Protein AF-A0A7Z2K5A2-F1 (afdb_monomer_lite)

Structure (mmCIF, N/CA/C/O backbone):
data_AF-A0A7Z2K5A2-F1
#
_entry.id   AF-A0A7Z2K5A2-F1
#
loop_
_atom_site.group_PDB
_atom_site.id
_atom_site.type_symbol
_atom_site.label_atom_id
_atom_site.label_alt_id
_atom_site.label_comp_id
_atom_site.label_asym_id
_atom_site.label_entity_id
_atom_site.label_seq_id
_atom_site.pdbx_PDB_ins_code
_atom_site.Cartn_x
_atom_site.Cartn_y
_atom_site.Cartn_z
_atom_site.occupancy
_atom_site.B_iso_or_equiv
_atom_site.auth_seq_id
_atom_site.auth_comp_id
_atom_site.auth_asym_id
_atom_site.auth_atom_id
_atom_site.pdbx_PDB_model_num
ATOM 1 N N . MET A 1 1 ? -1.999 23.919 -67.749 1.00 54.38 1 MET A N 1
ATOM 2 C CA . MET A 1 1 ? -3.077 23.079 -67.173 1.00 54.38 1 MET A CA 1
ATOM 3 C C . MET A 1 1 ? -2.791 21.622 -67.510 1.00 54.38 1 MET A C 1
ATOM 5 O O . MET A 1 1 ? -2.431 21.376 -68.649 1.00 54.38 1 MET A O 1
ATOM 9 N N . LYS A 1 2 ? -2.958 20.701 -66.543 1.00 50.44 2 LYS A N 1
ATOM 10 C CA . LYS A 1 2 ? -2.636 19.252 -66.595 1.00 50.44 2 LYS A CA 1
ATOM 11 C C . LYS A 1 2 ? -1.136 18.917 -66.537 1.00 50.44 2 LYS A C 1
ATOM 13 O O . LYS A 1 2 ? -0.544 18.555 -67.540 1.00 50.44 2 LYS A O 1
ATOM 18 N N . GLY A 1 3 ? -0.505 19.035 -65.368 1.00 51.62 3 GLY A N 1
ATOM 19 C CA . GLY A 1 3 ? 0.883 18.558 -65.234 1.00 51.62 3 GLY A CA 1
ATOM 20 C C . GLY A 1 3 ? 1.588 18.807 -63.906 1.00 51.62 3 GLY A C 1
ATOM 21 O O . GLY A 1 3 ? 2.650 18.246 -63.689 1.00 51.62 3 GLY A O 1
ATOM 22 N N . LEU A 1 4 ? 1.012 19.598 -62.998 1.00 45.50 4 LEU A N 1
ATOM 23 C CA . LEU A 1 4 ? 1.615 19.848 -61.681 1.00 45.50 4 LEU A CA 1
ATOM 24 C C . LEU A 1 4 ? 0.669 19.528 -60.514 1.00 45.50 4 LEU A C 1
ATOM 26 O O . LEU A 1 4 ? 0.822 20.048 -59.419 1.00 45.50 4 LEU A O 1
ATOM 30 N N . MET A 1 5 ? -0.319 18.657 -60.741 1.00 49.47 5 MET A N 1
ATOM 31 C CA . MET A 1 5 ? -1.212 18.155 -59.683 1.00 49.47 5 MET A CA 1
ATOM 32 C C . MET A 1 5 ? -0.649 16.931 -58.942 1.00 49.47 5 MET A C 1
ATOM 34 O O . MET A 1 5 ? -1.279 16.454 -58.010 1.00 49.47 5 MET A O 1
ATOM 38 N N . ILE A 1 6 ? 0.530 16.428 -59.330 1.00 52.56 6 ILE A N 1
ATOM 39 C CA . ILE A 1 6 ? 1.127 15.203 -58.758 1.00 52.56 6 ILE A CA 1
ATOM 40 C C . ILE A 1 6 ? 2.152 15.518 -57.651 1.00 52.56 6 ILE A C 1
ATOM 42 O O . ILE A 1 6 ? 2.510 14.648 -56.862 1.00 52.56 6 ILE A O 1
ATOM 46 N N . VAL A 1 7 ? 2.587 16.776 -57.519 1.00 50.84 7 VAL A N 1
ATOM 47 C CA . VAL A 1 7 ? 3.571 17.161 -56.488 1.00 50.84 7 VAL A CA 1
ATOM 48 C C . VAL A 1 7 ? 2.920 17.308 -55.105 1.00 50.84 7 VAL A C 1
ATOM 50 O O . VAL A 1 7 ? 3.559 17.040 -54.092 1.00 50.84 7 VAL A O 1
ATOM 53 N N . PHE A 1 8 ? 1.626 17.638 -55.039 1.00 48.47 8 PHE A N 1
ATOM 54 C CA . PHE A 1 8 ? 0.914 17.765 -53.761 1.00 48.47 8 PHE A CA 1
ATOM 55 C C . PHE A 1 8 ? 0.565 16.418 -53.111 1.00 48.47 8 PHE A C 1
ATOM 57 O O . PHE A 1 8 ? 0.508 16.332 -51.890 1.00 48.47 8 PHE A O 1
ATOM 64 N N . SER A 1 9 ? 0.395 15.348 -53.893 1.00 51.56 9 SER A N 1
ATOM 65 C CA . SER A 1 9 ? 0.058 14.014 -53.369 1.00 51.56 9 SER A CA 1
ATOM 66 C C . SER A 1 9 ? 1.237 13.271 -52.725 1.00 51.56 9 SER A C 1
ATOM 68 O O . SER A 1 9 ? 1.013 12.327 -51.975 1.00 51.56 9 SER A O 1
ATOM 70 N N . LEU A 1 10 ? 2.482 13.693 -52.976 1.00 50.09 10 LEU A N 1
ATOM 71 C CA . LEU A 1 10 ? 3.683 13.108 -52.356 1.00 50.09 10 LEU A CA 1
ATOM 72 C C . LEU A 1 10 ? 4.117 13.826 -51.068 1.00 50.09 10 LEU A C 1
ATOM 74 O O . LEU A 1 10 ? 4.799 13.227 -50.242 1.00 50.09 10 LEU A O 1
ATOM 78 N N . LEU A 1 11 ? 3.668 15.065 -50.841 1.00 48.59 11 LEU A N 1
ATOM 79 C CA . LEU A 1 11 ? 3.948 15.809 -49.604 1.00 48.59 11 LEU A CA 1
ATOM 80 C C . LEU A 1 11 ? 3.109 15.334 -48.405 1.00 48.59 11 LEU A C 1
ATOM 82 O O . LEU A 1 11 ? 3.509 15.536 -47.263 1.00 48.59 11 LEU A O 1
ATOM 86 N N . CYS A 1 12 ? 1.992 14.637 -48.637 1.00 50.09 12 CYS A N 1
ATOM 87 C CA . CYS A 1 12 ? 1.147 14.101 -47.563 1.00 50.09 12 CYS A CA 1
ATOM 88 C C . CYS A 1 12 ? 1.633 12.760 -46.984 1.00 50.09 12 CYS A C 1
ATOM 90 O O . CYS A 1 12 ? 1.123 12.331 -45.952 1.00 50.09 12 CYS A O 1
ATOM 92 N N . ILE A 1 13 ? 2.622 12.098 -47.598 1.00 50.84 13 ILE A N 1
ATOM 93 C CA . ILE A 1 13 ? 3.204 10.856 -47.051 1.00 50.84 13 ILE A CA 1
ATOM 94 C C . ILE A 1 13 ? 4.216 11.170 -45.930 1.00 50.84 13 ILE A C 1
ATOM 96 O O . ILE A 1 13 ? 4.477 10.332 -45.071 1.00 50.84 13 ILE A O 1
ATOM 100 N N . TRP A 1 14 ? 4.679 12.421 -45.826 1.00 45.84 14 TRP A N 1
ATOM 101 C CA . TRP A 1 14 ? 5.492 12.903 -44.702 1.00 45.84 14 TRP A CA 1
ATOM 102 C C . TRP A 1 14 ? 4.650 13.342 -43.488 1.00 45.84 14 TRP A C 1
ATOM 104 O O . TRP A 1 14 ? 5.051 14.201 -42.713 1.00 45.84 14 TRP A O 1
ATOM 114 N N . ILE A 1 15 ? 3.450 12.780 -43.328 1.00 49.78 15 ILE A N 1
ATOM 115 C CA . ILE A 1 15 ? 2.606 12.956 -42.132 1.00 49.78 15 ILE A CA 1
ATOM 116 C C . ILE A 1 15 ? 2.529 11.636 -41.328 1.00 49.78 15 ILE A C 1
ATOM 118 O O . ILE A 1 15 ? 2.019 11.608 -40.214 1.00 49.78 15 ILE A O 1
ATOM 122 N N . GLY A 1 16 ? 3.086 10.526 -41.835 1.00 46.41 16 GLY A N 1
ATOM 123 C CA . GLY A 1 16 ? 2.841 9.187 -41.281 1.00 46.41 16 GLY A CA 1
ATOM 124 C C . GLY A 1 16 ? 3.898 8.577 -40.349 1.00 46.41 16 GLY A C 1
ATOM 125 O O . GLY A 1 16 ? 3.674 7.472 -39.864 1.00 46.41 16 GLY A O 1
ATOM 126 N N . SER A 1 17 ? 5.060 9.198 -40.107 1.00 49.12 17 SER A N 1
ATOM 127 C CA . SER A 1 17 ? 6.161 8.507 -39.389 1.00 49.12 17 SER A CA 1
ATOM 128 C C . SER A 1 17 ? 6.994 9.385 -38.451 1.00 49.12 17 SER A C 1
ATOM 130 O O . SER A 1 17 ? 8.187 9.158 -38.294 1.00 49.12 17 SER A O 1
ATOM 132 N N . GLY A 1 18 ? 6.377 10.376 -37.806 1.00 44.28 18 GLY A N 1
ATOM 133 C CA . GLY A 1 18 ? 7.074 11.237 -36.838 1.00 44.28 18 GLY A CA 1
ATOM 134 C C . GLY A 1 18 ? 6.310 11.540 -35.552 1.00 44.28 18 GLY A C 1
ATOM 135 O O . GLY A 1 18 ? 6.760 12.367 -34.773 1.00 44.28 18 GLY A O 1
ATOM 136 N N . LEU A 1 19 ? 5.165 10.895 -35.323 1.00 43.16 19 LEU A N 1
ATOM 137 C CA . LEU A 1 19 ? 4.380 11.012 -34.089 1.00 43.16 19 LEU A CA 1
ATOM 138 C C . LEU A 1 19 ? 4.436 9.700 -33.298 1.00 43.16 19 LEU A C 1
ATOM 140 O O . LEU A 1 19 ? 3.437 9.199 -32.802 1.00 43.16 19 LEU A O 1
ATOM 144 N N . TYR A 1 20 ? 5.641 9.149 -33.154 1.00 43.75 20 TYR A N 1
ATOM 145 C CA . TYR A 1 20 ? 5.994 8.555 -31.871 1.00 43.75 20 TYR A CA 1
ATOM 146 C C . TYR A 1 20 ? 6.467 9.723 -31.007 1.00 43.75 20 TYR A C 1
ATOM 148 O O . TYR A 1 20 ? 7.659 9.952 -30.827 1.00 43.75 20 TYR A O 1
ATOM 156 N N . THR A 1 21 ? 5.514 10.531 -30.533 1.00 40.81 21 THR A N 1
ATOM 157 C CA . THR A 1 21 ? 5.733 11.260 -29.290 1.00 40.81 21 THR A CA 1
ATOM 158 C C . THR A 1 21 ? 5.903 10.176 -28.249 1.00 40.81 21 THR A C 1
ATOM 160 O O . THR A 1 21 ? 4.938 9.595 -27.752 1.00 40.81 21 THR A O 1
ATOM 163 N N . ASP A 1 22 ? 7.165 9.836 -28.029 1.00 42.16 22 ASP A N 1
ATOM 164 C CA . ASP A 1 22 ? 7.620 9.138 -26.857 1.00 42.16 22 ASP A CA 1
ATOM 165 C C . ASP A 1 22 ? 7.064 9.927 -25.671 1.00 42.16 22 ASP A C 1
ATOM 167 O O . ASP A 1 22 ? 7.562 10.985 -25.296 1.00 42.16 22 ASP A O 1
ATOM 171 N N . TYR A 1 23 ? 5.950 9.451 -25.121 1.00 39.44 23 TYR A N 1
ATOM 172 C CA . TYR A 1 23 ? 5.480 9.855 -23.808 1.00 39.44 23 TYR A CA 1
ATOM 173 C C . TYR A 1 23 ? 6.408 9.241 -22.741 1.00 39.44 23 TYR A C 1
ATOM 175 O O . TYR A 1 23 ? 5.950 8.833 -21.676 1.00 39.44 23 TYR A O 1
ATOM 183 N N . GLN A 1 24 ? 7.729 9.271 -22.943 1.00 45.78 24 GLN A N 1
ATOM 184 C CA . GLN A 1 24 ? 8.629 9.688 -21.883 1.00 45.78 24 GLN A CA 1
ATOM 185 C C . GLN A 1 24 ? 8.228 11.114 -21.510 1.00 45.78 24 GLN A C 1
ATOM 187 O O . GLN A 1 24 ? 8.822 12.110 -21.908 1.00 45.78 24 GLN A O 1
ATOM 192 N N . ARG A 1 25 ? 7.153 11.206 -20.716 1.00 44.97 25 ARG A N 1
ATOM 193 C CA . ARG A 1 25 ? 7.017 12.276 -19.744 1.00 44.97 25 ARG A CA 1
ATOM 194 C C . ARG A 1 25 ? 8.349 12.289 -19.015 1.00 44.97 25 ARG A C 1
ATOM 196 O O . ARG A 1 25 ? 8.574 11.433 -18.161 1.00 44.97 25 ARG A O 1
ATOM 203 N N . GLU A 1 26 ? 9.209 13.234 -19.379 1.00 40.59 26 GLU A N 1
ATOM 204 C CA . GLU A 1 26 ? 10.193 13.783 -18.470 1.00 40.59 26 GLU A CA 1
ATOM 205 C C . GLU A 1 26 ? 9.408 14.072 -17.194 1.00 40.59 26 GLU A C 1
ATOM 207 O O . GLU A 1 26 ? 8.598 15.001 -17.112 1.00 40.59 26 GLU A O 1
ATOM 212 N N . SER A 1 27 ? 9.516 13.161 -16.229 1.00 46.31 27 SER A N 1
ATOM 213 C CA . SER A 1 27 ? 9.121 13.450 -14.870 1.00 46.31 27 SER A CA 1
ATOM 214 C C . SER A 1 27 ? 9.888 14.711 -14.530 1.00 46.31 27 SER A C 1
ATOM 216 O O . SER A 1 27 ? 11.120 14.698 -14.599 1.00 46.31 27 SER A O 1
ATOM 218 N N . LEU A 1 28 ? 9.161 15.793 -14.238 1.00 39.50 28 LEU A N 1
ATOM 219 C CA . LEU A 1 28 ? 9.754 17.013 -13.706 1.00 39.50 28 LEU A CA 1
ATOM 220 C C . LEU A 1 28 ? 10.792 16.597 -12.650 1.00 39.50 28 LEU A C 1
ATOM 222 O O . LEU A 1 28 ? 10.533 15.628 -11.921 1.00 39.50 28 LEU A O 1
ATOM 226 N N . PRO A 1 29 ? 11.953 17.269 -12.566 1.00 38.94 29 PRO A N 1
ATOM 227 C CA . PRO A 1 29 ? 12.900 17.038 -11.490 1.00 38.94 29 PRO A CA 1
ATOM 228 C C . PRO A 1 29 ? 12.254 17.604 -10.223 1.00 38.94 29 PRO A C 1
ATOM 230 O O . PRO A 1 29 ? 12.553 18.710 -9.789 1.00 38.94 29 PRO A O 1
ATOM 233 N N . PHE A 1 30 ? 11.246 16.903 -9.712 1.00 38.00 30 PHE A N 1
ATOM 234 C CA . PHE A 1 30 ? 10.506 17.301 -8.540 1.00 38.00 30 PHE A CA 1
ATOM 235 C C . PHE A 1 30 ? 11.473 17.197 -7.377 1.00 38.00 30 PHE A C 1
ATOM 237 O O . PHE A 1 30 ? 12.005 16.125 -7.082 1.00 38.00 30 PHE A O 1
ATOM 244 N N . GLU A 1 31 ? 11.726 18.355 -6.782 1.00 35.66 31 GLU A N 1
ATOM 245 C CA . GLU A 1 31 ? 12.426 18.516 -5.526 1.00 35.66 31 GLU A CA 1
ATOM 246 C C . GLU A 1 31 ? 11.990 17.435 -4.533 1.00 35.66 31 GLU A C 1
ATOM 248 O O . GLU A 1 31 ? 10.809 17.277 -4.218 1.00 35.66 31 GLU A O 1
ATOM 253 N N . LEU A 1 32 ? 12.987 16.694 -4.051 1.00 44.75 32 LEU A N 1
ATOM 254 C CA . LEU A 1 32 ? 12.907 15.810 -2.897 1.00 44.75 32 LEU A CA 1
ATOM 255 C C . LEU A 1 32 ? 12.490 16.628 -1.669 1.00 44.75 32 LEU A C 1
ATOM 257 O O . LEU A 1 32 ? 13.330 17.185 -0.967 1.00 44.75 32 LEU A O 1
ATOM 261 N N . MET A 1 33 ? 11.190 16.701 -1.410 1.00 39.75 33 MET A N 1
ATOM 262 C CA . MET A 1 33 ? 10.622 17.246 -0.177 1.00 39.75 33 MET A CA 1
ATOM 263 C C . MET A 1 33 ? 9.632 16.225 0.390 1.00 39.75 33 MET A C 1
ATOM 265 O O . MET A 1 33 ? 8.422 16.416 0.394 1.0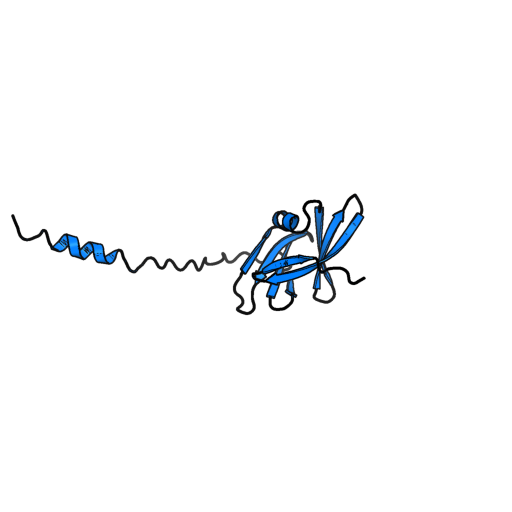0 39.75 33 MET A O 1
ATOM 269 N N . GLY A 1 34 ? 10.164 15.087 0.827 1.00 44.97 34 GLY A N 1
ATOM 270 C CA . GLY A 1 34 ? 9.425 14.035 1.517 1.00 44.97 34 GLY A CA 1
ATOM 271 C C . GLY A 1 34 ? 10.347 12.851 1.775 1.00 44.97 34 GLY A C 1
ATOM 272 O O . GLY A 1 34 ? 11.198 12.543 0.946 1.00 44.97 34 GLY A O 1
ATOM 273 N N . GLU A 1 35 ? 10.247 12.209 2.938 1.00 52.84 35 GLU A N 1
ATOM 274 C CA . GLU A 1 35 ? 10.970 10.959 3.202 1.00 52.84 35 GLU A CA 1
ATOM 275 C C . GLU A 1 35 ? 10.490 9.865 2.232 1.00 52.84 35 GLU A C 1
ATOM 277 O O . GLU A 1 35 ? 9.533 9.141 2.519 1.00 52.84 35 GLU A O 1
ATOM 282 N N . ASP A 1 36 ? 11.163 9.733 1.089 1.00 64.38 36 ASP A N 1
ATOM 283 C CA . ASP A 1 36 ? 10.908 8.683 0.108 1.00 64.38 36 ASP A CA 1
ATOM 284 C C . ASP A 1 36 ? 11.400 7.344 0.661 1.00 64.38 36 ASP A C 1
ATOM 286 O O . ASP A 1 36 ? 12.576 6.986 0.583 1.00 64.38 36 ASP A O 1
ATOM 290 N N . THR A 1 37 ? 10.486 6.583 1.263 1.00 73.25 37 THR A N 1
ATOM 291 C CA . THR A 1 37 ? 10.776 5.203 1.665 1.00 73.25 37 THR A CA 1
ATOM 292 C C . THR A 1 37 ? 10.318 4.263 0.559 1.00 73.25 37 THR A C 1
ATOM 294 O O . THR A 1 37 ? 9.129 4.233 0.235 1.00 73.25 37 THR A O 1
ATOM 297 N N . SER A 1 38 ? 11.225 3.453 0.010 1.00 78.12 38 SER A N 1
ATOM 298 C CA . SER A 1 38 ? 10.861 2.342 -0.870 1.00 78.12 38 SER A CA 1
ATOM 299 C C . SER A 1 38 ? 10.790 1.031 -0.087 1.00 78.12 38 SER A C 1
ATOM 301 O O . SER A 1 38 ? 11.604 0.762 0.799 1.00 78.12 38 SER A O 1
ATOM 303 N N . ILE A 1 39 ? 9.787 0.208 -0.387 1.00 82.62 39 ILE A N 1
ATOM 304 C CA . ILE A 1 39 ? 9.663 -1.134 0.180 1.00 82.62 39 ILE A CA 1
ATOM 305 C C . ILE A 1 39 ? 9.362 -2.164 -0.899 1.00 82.62 39 ILE A C 1
ATOM 307 O O . ILE A 1 39 ? 8.644 -1.894 -1.859 1.00 82.62 39 ILE A O 1
ATOM 311 N N . LYS A 1 40 ? 9.842 -3.387 -0.692 1.00 82.25 40 LYS A N 1
ATOM 312 C CA . LYS A 1 40 ? 9.558 -4.499 -1.593 1.00 82.25 40 LYS A CA 1
ATOM 313 C C . LYS A 1 40 ? 8.322 -5.263 -1.133 1.00 82.25 40 LYS A C 1
ATOM 315 O O . LYS A 1 40 ? 8.232 -5.694 0.017 1.00 82.25 40 LYS A O 1
ATOM 320 N N . SER A 1 41 ? 7.371 -5.470 -2.037 1.00 80.62 41 SER A N 1
ATOM 321 C CA . SER A 1 41 ? 6.137 -6.216 -1.792 1.00 80.62 41 SER A CA 1
ATOM 322 C C . SER A 1 41 ? 5.951 -7.283 -2.867 1.00 80.62 41 SER A C 1
ATOM 324 O O . SER A 1 41 ? 5.490 -7.026 -3.980 1.00 80.62 41 SER A O 1
ATOM 326 N N . GLY A 1 42 ? 6.373 -8.507 -2.535 1.00 80.56 42 GLY A N 1
ATOM 327 C CA . GLY A 1 42 ? 6.471 -9.599 -3.498 1.00 80.56 42 GLY A CA 1
ATOM 328 C C . GLY A 1 42 ? 7.534 -9.296 -4.552 1.00 80.56 42 GLY A C 1
ATOM 329 O O . GLY A 1 42 ? 8.723 -9.213 -4.241 1.00 80.56 42 GLY A O 1
ATOM 330 N N . TYR A 1 43 ? 7.088 -9.133 -5.792 1.00 79.88 43 TYR A N 1
ATOM 331 C CA . TYR A 1 43 ? 7.938 -8.818 -6.938 1.00 79.88 43 TYR A CA 1
ATOM 332 C C . TYR A 1 43 ? 7.962 -7.333 -7.311 1.00 79.88 43 TYR A C 1
ATOM 334 O O . TYR A 1 43 ? 8.708 -6.958 -8.207 1.00 79.88 43 TYR A O 1
ATOM 342 N N . ASN A 1 44 ? 7.148 -6.519 -6.646 1.00 83.38 44 ASN A N 1
ATOM 343 C CA . ASN A 1 44 ? 6.982 -5.107 -6.954 1.00 83.38 44 ASN A CA 1
ATOM 344 C C . ASN A 1 44 ? 7.633 -4.254 -5.867 1.00 83.38 44 ASN A C 1
ATOM 346 O O . ASN A 1 44 ? 7.694 -4.667 -4.704 1.00 83.38 44 ASN A O 1
ATOM 350 N N . ASP A 1 45 ? 8.046 -3.051 -6.235 1.00 83.25 45 ASP A N 1
ATOM 351 C CA . ASP A 1 45 ? 8.529 -2.035 -5.308 1.00 83.25 45 ASP A CA 1
ATOM 352 C C . ASP A 1 45 ? 7.437 -0.977 -5.100 1.00 83.25 45 ASP A C 1
ATOM 354 O O . ASP A 1 45 ? 6.732 -0.594 -6.031 1.00 83.25 45 ASP A O 1
ATOM 358 N N . ILE A 1 46 ? 7.254 -0.527 -3.860 1.00 85.75 46 ILE A N 1
ATOM 359 C CA . ILE A 1 46 ? 6.325 0.551 -3.510 1.00 85.75 46 ILE A CA 1
ATOM 360 C C . ILE A 1 46 ? 7.144 1.721 -3.004 1.00 85.75 46 ILE A C 1
ATOM 362 O O . ILE A 1 46 ? 7.832 1.599 -1.991 1.00 85.75 46 ILE A O 1
ATOM 366 N N . HIS A 1 47 ? 7.044 2.852 -3.682 1.00 87.44 47 HIS A N 1
ATOM 367 C CA . HIS A 1 47 ? 7.592 4.117 -3.224 1.00 87.44 47 HIS A CA 1
ATOM 368 C C . HIS A 1 47 ? 6.514 4.857 -2.443 1.00 87.44 47 HIS A C 1
ATOM 370 O O . HIS A 1 47 ? 5.394 5.046 -2.925 1.00 87.44 47 HIS A O 1
ATOM 376 N N . ILE A 1 48 ? 6.845 5.234 -1.213 1.00 84.69 48 ILE A N 1
ATOM 377 C CA . ILE A 1 48 ? 5.933 5.879 -0.278 1.00 84.69 48 ILE A CA 1
ATOM 378 C C . ILE A 1 48 ? 6.346 7.337 -0.162 1.00 84.69 48 ILE A C 1
ATOM 380 O O . ILE A 1 48 ? 7.400 7.628 0.397 1.00 84.69 48 ILE A O 1
ATOM 384 N N . PHE A 1 49 ? 5.481 8.227 -0.630 1.00 84.62 49 PHE A N 1
ATOM 385 C CA . PHE A 1 49 ? 5.662 9.665 -0.503 1.00 84.62 49 PHE A CA 1
ATOM 386 C C . PHE A 1 49 ? 4.899 10.148 0.725 1.00 84.62 49 PHE A C 1
ATOM 388 O O . PHE A 1 49 ? 3.712 9.837 0.904 1.00 84.62 49 PHE A O 1
ATOM 395 N N . ARG A 1 50 ? 5.597 10.884 1.592 1.00 79.50 50 ARG A N 1
ATOM 396 C CA . ARG A 1 50 ? 5.034 11.418 2.831 1.00 79.50 50 ARG A CA 1
ATOM 397 C C . ARG A 1 50 ? 5.265 12.909 2.950 1.00 79.50 50 ARG A C 1
ATOM 399 O O . ARG A 1 50 ? 6.358 13.391 2.677 1.00 79.50 50 ARG A O 1
ATOM 406 N N . GLU A 1 51 ? 4.263 13.591 3.480 1.00 80.75 51 GLU A N 1
ATOM 407 C CA . GLU A 1 51 ? 4.335 14.987 3.894 1.00 80.75 51 GLU A CA 1
ATOM 408 C C . GLU A 1 51 ? 3.814 15.074 5.334 1.00 80.75 51 GLU A C 1
ATOM 410 O O . GLU A 1 51 ? 2.764 14.515 5.648 1.00 80.75 51 GLU A O 1
ATOM 415 N N . ASN A 1 52 ? 4.567 15.696 6.249 1.00 76.06 52 ASN A N 1
ATOM 416 C CA . ASN A 1 52 ? 4.190 15.818 7.668 1.00 76.06 52 ASN A CA 1
ATOM 417 C C . ASN A 1 52 ? 3.756 14.487 8.331 1.00 76.06 52 ASN A C 1
ATOM 419 O O . ASN A 1 52 ? 2.771 14.436 9.066 1.00 76.06 52 ASN A O 1
ATOM 423 N N . ASN A 1 53 ? 4.482 13.391 8.070 1.00 71.31 53 ASN A N 1
ATOM 424 C CA . ASN A 1 53 ? 4.166 12.021 8.516 1.00 71.31 53 ASN A CA 1
ATOM 425 C C . ASN A 1 53 ? 2.861 11.407 7.970 1.00 71.31 53 ASN A C 1
ATOM 427 O O . ASN A 1 53 ? 2.515 10.293 8.368 1.00 71.31 53 ASN A O 1
ATOM 431 N N . GLN A 1 54 ? 2.159 12.060 7.046 1.00 74.62 54 GLN A N 1
ATOM 432 C CA . GLN A 1 54 ? 0.996 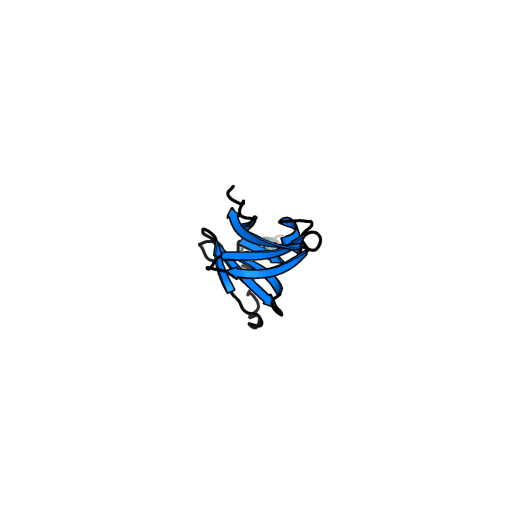11.505 6.354 1.00 74.62 54 GLN A CA 1
ATOM 433 C C . GLN A 1 54 ? 1.402 10.973 4.980 1.00 74.62 54 GLN A C 1
ATOM 435 O O . GLN A 1 54 ? 2.254 11.557 4.315 1.00 74.62 54 GLN A O 1
ATOM 440 N N . ILE A 1 55 ? 0.814 9.850 4.549 1.00 78.44 55 ILE A N 1
ATOM 441 C CA . ILE A 1 55 ? 0.993 9.389 3.165 1.00 78.44 55 ILE A CA 1
ATOM 442 C C . ILE A 1 55 ? 0.193 10.318 2.265 1.00 78.44 55 ILE A C 1
ATOM 444 O O . ILE A 1 55 ? -1.019 10.430 2.422 1.00 78.44 55 ILE A O 1
ATOM 448 N N . THR A 1 56 ? 0.864 10.906 1.285 1.00 82.44 56 THR A N 1
ATOM 449 C CA . THR A 1 56 ? 0.210 11.667 0.219 1.00 82.44 56 THR A CA 1
ATOM 450 C C . THR A 1 56 ? -0.015 10.790 -1.007 1.00 82.44 56 THR A C 1
ATOM 452 O O . THR A 1 56 ? -1.086 10.826 -1.612 1.00 82.44 56 THR A O 1
ATOM 455 N N . LYS A 1 57 ? 0.971 9.945 -1.336 1.00 86.81 57 LYS A N 1
ATOM 456 C CA . LYS A 1 57 ? 0.976 9.127 -2.550 1.00 86.81 57 LYS A CA 1
ATOM 457 C C . LYS A 1 57 ? 1.773 7.835 -2.364 1.00 86.81 57 LYS A C 1
ATOM 459 O O . LYS A 1 57 ? 2.809 7.815 -1.702 1.00 86.81 57 LYS A O 1
ATOM 464 N N . LEU A 1 58 ? 1.316 6.765 -3.007 1.00 87.88 58 LEU A N 1
ATOM 465 C CA . LEU A 1 58 ?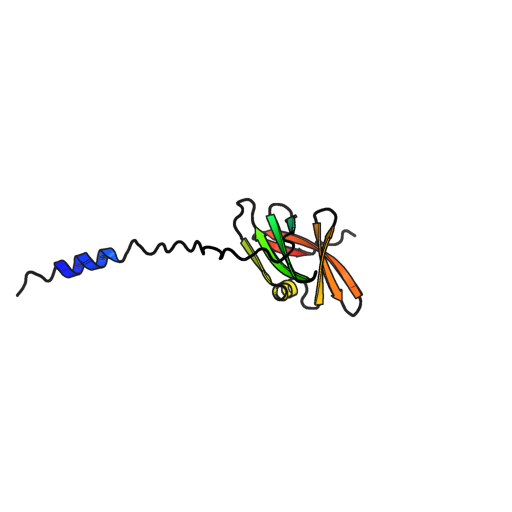 2.057 5.522 -3.203 1.00 87.88 58 LEU A CA 1
ATOM 466 C C . LEU A 1 58 ? 2.259 5.287 -4.700 1.00 87.88 58 LEU A C 1
ATOM 468 O O . LEU A 1 58 ? 1.304 5.310 -5.473 1.00 87.88 58 LEU A O 1
ATOM 472 N N . GLU A 1 59 ? 3.490 5.017 -5.113 1.00 90.25 59 GLU A N 1
ATOM 473 C CA . GLU A 1 59 ? 3.792 4.599 -6.483 1.00 90.25 59 GLU A CA 1
ATOM 474 C C . GLU A 1 59 ? 4.256 3.149 -6.480 1.00 90.25 59 GLU A C 1
ATOM 476 O O . GLU A 1 59 ? 5.111 2.766 -5.686 1.00 90.25 59 GLU A O 1
ATOM 481 N N . VAL A 1 60 ? 3.675 2.335 -7.353 1.00 88.19 60 VAL A N 1
ATOM 482 C CA . VAL A 1 60 ? 4.003 0.919 -7.483 1.00 88.19 60 VAL A CA 1
ATOM 483 C C . VAL A 1 60 ? 4.789 0.713 -8.767 1.00 88.19 60 VAL A C 1
ATOM 485 O O . VAL A 1 60 ? 4.328 1.078 -9.852 1.00 88.19 60 VAL A O 1
ATOM 488 N N . PHE A 1 61 ? 5.953 0.097 -8.627 1.00 85.56 61 PHE A N 1
ATOM 489 C CA . PHE A 1 61 ? 6.866 -0.259 -9.700 1.00 85.56 61 PHE A CA 1
ATOM 490 C C . PHE A 1 61 ? 6.947 -1.774 -9.821 1.00 85.56 61 PHE A C 1
ATOM 492 O O . PHE A 1 61 ? 6.921 -2.488 -8.817 1.00 85.56 61 PHE A O 1
ATOM 499 N N . ASP A 1 62 ? 7.032 -2.274 -11.045 1.00 85.38 62 ASP A N 1
ATOM 500 C CA . ASP A 1 62 ? 7.249 -3.694 -11.284 1.00 85.38 62 ASP A CA 1
ATOM 501 C C . ASP A 1 62 ? 8.737 -4.085 -11.220 1.00 85.38 62 ASP A C 1
ATOM 503 O O . ASP A 1 62 ? 9.620 -3.269 -10.947 1.00 85.38 62 ASP A O 1
ATOM 507 N N . GLN A 1 63 ? 9.026 -5.360 -11.496 1.00 83.19 63 GLN A N 1
ATOM 508 C CA . GLN A 1 63 ? 10.390 -5.901 -11.517 1.00 83.19 63 GLN A CA 1
ATOM 509 C C . GLN A 1 63 ? 11.312 -5.207 -12.534 1.00 83.19 63 GLN A C 1
ATOM 511 O O . GLN A 1 63 ? 12.532 -5.244 -12.376 1.00 83.19 63 GLN A O 1
ATOM 516 N N . THR A 1 64 ? 10.743 -4.615 -13.587 1.00 86.25 64 THR A N 1
ATOM 517 C CA . THR A 1 64 ? 11.480 -3.910 -14.642 1.00 86.25 64 THR A CA 1
ATOM 518 C C . THR A 1 64 ? 11.743 -2.446 -14.290 1.00 86.25 64 THR A C 1
ATOM 520 O O . THR A 1 64 ? 12.408 -1.746 -15.049 1.00 86.25 64 THR A O 1
ATOM 523 N N . ARG A 1 65 ? 11.308 -2.008 -13.096 1.00 82.56 65 ARG A N 1
ATOM 524 C CA . ARG A 1 65 ? 11.318 -0.616 -12.622 1.00 82.56 65 ARG A CA 1
ATOM 525 C C . ARG A 1 65 ? 10.399 0.298 -13.427 1.00 82.56 65 ARG A C 1
ATOM 527 O O . ARG A 1 65 ? 10.547 1.519 -13.369 1.00 82.56 65 ARG A O 1
ATOM 534 N N . GLU A 1 66 ? 9.426 -0.267 -14.131 1.00 84.94 66 GLU A N 1
ATOM 535 C CA . GLU A 1 66 ? 8.370 0.513 -14.753 1.00 84.94 66 GLU A CA 1
ATOM 536 C C . GLU A 1 66 ? 7.279 0.808 -13.728 1.00 84.94 66 GLU A C 1
ATOM 538 O O . GLU A 1 66 ? 6.855 -0.054 -12.951 1.00 84.94 66 GLU A O 1
ATOM 543 N N . ARG A 1 67 ? 6.819 2.061 -13.701 1.00 88.25 67 ARG A N 1
ATOM 544 C CA . ARG A 1 67 ? 5.730 2.472 -12.819 1.00 88.25 67 ARG A CA 1
ATOM 545 C C . ARG A 1 67 ? 4.412 1.942 -13.365 1.00 88.25 67 ARG A C 1
ATOM 547 O O . ARG A 1 67 ? 3.896 2.460 -14.351 1.00 88.25 67 ARG A O 1
ATOM 554 N N . VAL A 1 68 ? 3.841 0.957 -12.682 1.00 89.19 68 VAL A N 1
ATOM 555 C CA . VAL A 1 68 ? 2.609 0.284 -13.113 1.00 89.19 68 VAL A CA 1
ATOM 556 C C . VAL A 1 68 ? 1.346 0.939 -12.571 1.00 89.19 68 VAL A C 1
ATOM 558 O O . VAL A 1 68 ? 0.308 0.900 -13.230 1.00 89.19 68 VAL A O 1
ATOM 561 N N . LYS A 1 69 ? 1.401 1.539 -11.375 1.00 88.19 69 LYS A N 1
ATOM 562 C CA . LYS A 1 69 ? 0.231 2.188 -10.774 1.00 88.19 69 LYS A CA 1
ATOM 563 C C . LYS A 1 69 ? 0.622 3.286 -9.790 1.00 88.19 69 LYS A C 1
ATOM 565 O O . LYS A 1 69 ? 1.657 3.206 -9.133 1.00 88.19 69 LYS A O 1
ATOM 570 N N . VAL A 1 70 ? -0.227 4.301 -9.684 1.00 89.38 70 VAL A N 1
ATOM 571 C CA . VAL A 1 70 ? -0.117 5.387 -8.704 1.00 89.38 70 VAL A CA 1
ATOM 572 C C . VAL A 1 70 ? -1.403 5.413 -7.896 1.00 89.38 70 VAL A C 1
ATOM 574 O O . VAL A 1 70 ? -2.481 5.278 -8.469 1.00 89.38 70 VAL A O 1
ATOM 577 N N . TYR A 1 71 ? -1.266 5.567 -6.587 1.00 86.75 71 TYR A N 1
ATOM 578 C CA . TYR A 1 71 ? -2.361 5.716 -5.643 1.00 86.75 71 TYR A CA 1
ATOM 579 C C . TYR A 1 71 ? -2.175 7.023 -4.884 1.00 86.75 71 TYR A C 1
ATOM 581 O O . TYR A 1 71 ? -1.210 7.173 -4.135 1.00 86.75 71 TYR A O 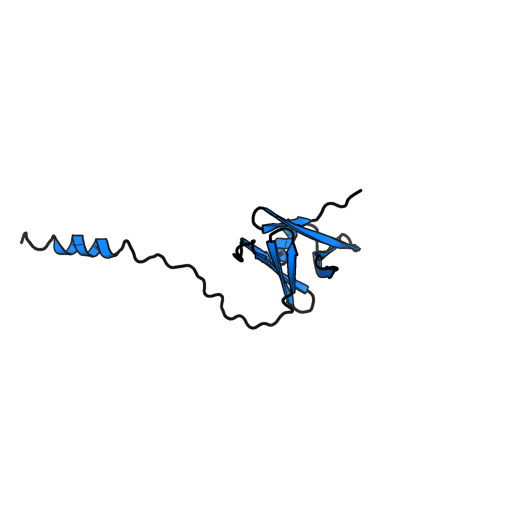1
ATOM 589 N N . GLN A 1 72 ? -3.092 7.962 -5.066 1.00 86.75 72 GLN A N 1
ATOM 590 C CA . GLN A 1 72 ? -3.256 9.088 -4.157 1.00 86.75 72 GLN A CA 1
ATOM 591 C C . GLN A 1 72 ? -3.908 8.608 -2.856 1.00 86.75 72 GLN A C 1
ATOM 593 O O . GLN A 1 72 ? -4.494 7.525 -2.798 1.00 86.75 72 GLN A O 1
ATOM 598 N N . ILE A 1 73 ? -3.834 9.420 -1.803 1.00 80.75 73 ILE A N 1
ATOM 599 C CA . ILE A 1 73 ? -4.472 9.110 -0.515 1.00 80.75 73 ILE A CA 1
ATOM 600 C C . ILE A 1 73 ? -5.972 8.795 -0.653 1.00 80.75 73 ILE A C 1
ATOM 602 O O . ILE A 1 73 ? -6.468 7.872 -0.009 1.00 80.75 73 ILE A O 1
ATOM 606 N N . ASP A 1 74 ? -6.680 9.499 -1.540 1.00 81.81 74 ASP A N 1
ATOM 607 C CA . ASP A 1 74 ? -8.099 9.254 -1.807 1.00 81.81 74 ASP A CA 1
ATOM 608 C C . ASP A 1 74 ? -8.349 7.918 -2.510 1.00 81.81 74 ASP A C 1
ATOM 610 O O . ASP A 1 74 ? -9.340 7.253 -2.208 1.00 81.81 74 ASP A O 1
ATOM 614 N N . ASP A 1 75 ? -7.423 7.473 -3.362 1.00 84.62 75 ASP A N 1
ATOM 615 C CA . ASP A 1 75 ? -7.514 6.181 -4.050 1.00 84.62 75 ASP A CA 1
ATOM 616 C C . ASP A 1 75 ? -7.366 5.011 -3.064 1.00 84.62 75 ASP A C 1
ATOM 618 O O . ASP A 1 75 ? -7.823 3.901 -3.331 1.00 84.62 75 ASP A O 1
ATOM 622 N N . LEU A 1 76 ? -6.773 5.232 -1.882 1.00 82.38 76 LEU A N 1
ATOM 623 C CA . LEU A 1 76 ? -6.692 4.193 -0.851 1.00 82.38 76 LEU A CA 1
ATOM 624 C C . LEU A 1 76 ? -8.073 3.821 -0.300 1.00 82.38 76 LEU A C 1
ATOM 626 O O . LEU A 1 76 ? -8.234 2.702 0.180 1.00 82.38 76 LEU A O 1
ATOM 630 N N . LYS A 1 77 ? -9.094 4.680 -0.444 1.00 81.31 77 LYS A N 1
ATOM 631 C CA . LYS A 1 77 ? -10.489 4.335 -0.113 1.00 81.31 77 LYS A CA 1
ATOM 632 C C . LYS A 1 77 ? -11.012 3.165 -0.954 1.00 81.31 77 LYS A C 1
ATOM 634 O O . LYS A 1 77 ? -11.934 2.487 -0.514 1.00 81.31 77 LYS A O 1
ATOM 639 N N . GLU A 1 78 ? -10.406 2.856 -2.104 1.00 81.69 78 GLU A N 1
ATOM 640 C CA . GLU A 1 78 ? -10.715 1.627 -2.851 1.00 81.69 78 GLU A CA 1
ATOM 641 C C . GLU A 1 78 ? -10.404 0.357 -2.040 1.00 81.69 78 GLU A C 1
ATOM 643 O O . GLU A 1 78 ? -11.065 -0.666 -2.210 1.00 81.69 78 GLU A O 1
ATOM 648 N N . LEU A 1 79 ? -9.411 0.408 -1.144 1.00 80.94 79 LEU A N 1
ATOM 649 C CA . LEU A 1 79 ? -9.021 -0.726 -0.301 1.00 80.94 79 LEU A CA 1
ATOM 650 C C . LEU A 1 79 ? -9.998 -0.936 0.853 1.00 80.94 79 LEU A C 1
ATOM 652 O O . LEU A 1 79 ? -10.285 -2.076 1.222 1.00 80.94 79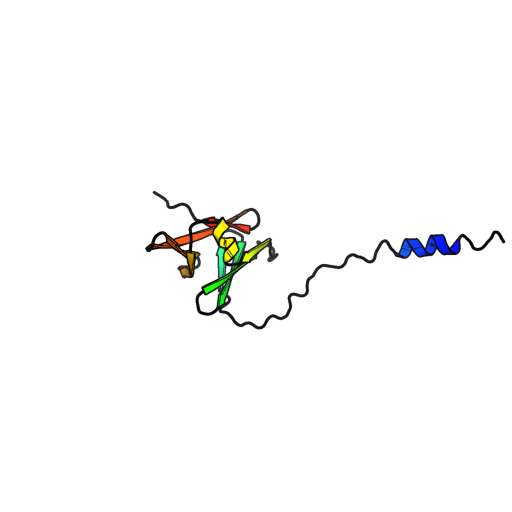 LEU A O 1
ATOM 656 N N . TYR A 1 80 ? -10.478 0.158 1.444 1.00 78.94 80 TYR A N 1
ATOM 657 C CA . TYR A 1 80 ? -11.533 0.134 2.447 1.00 78.94 80 TYR A CA 1
ATOM 658 C C . TYR A 1 80 ? -12.333 1.444 2.407 1.00 78.94 80 TYR A C 1
ATOM 660 O O . TYR A 1 80 ? -11.867 2.452 2.936 1.00 78.94 80 TYR A O 1
ATOM 668 N N . PRO A 1 81 ? -13.545 1.454 1.820 1.00 78.25 81 PRO A N 1
ATOM 669 C CA . PRO A 1 81 ? -14.303 2.692 1.600 1.00 78.25 81 PRO A CA 1
ATOM 670 C C . PRO A 1 81 ? -14.651 3.463 2.876 1.00 78.25 81 PRO A C 1
ATOM 672 O O . PRO A 1 81 ? -14.839 4.675 2.837 1.00 78.25 81 PRO A O 1
ATOM 675 N N . SER A 1 82 ? -14.736 2.762 4.007 1.00 74.00 82 SER A N 1
ATOM 676 C CA . SER A 1 82 ? -15.046 3.341 5.316 1.00 74.00 82 SER A CA 1
ATOM 677 C C . SER A 1 82 ? -13.804 3.760 6.116 1.00 74.00 82 SER A C 1
ATOM 679 O O . SER A 1 82 ? -13.962 4.279 7.217 1.00 74.00 82 SER A O 1
ATOM 681 N N . ALA A 1 83 ? -12.584 3.542 5.604 1.00 75.56 83 ALA A N 1
ATOM 682 C CA . ALA A 1 83 ? -11.352 3.957 6.276 1.00 75.56 83 ALA A CA 1
ATOM 683 C C . ALA A 1 83 ? -11.123 5.466 6.158 1.00 75.56 83 ALA A C 1
ATOM 685 O O . ALA A 1 83 ? -11.125 6.028 5.062 1.00 75.56 83 ALA A O 1
ATOM 686 N N . SER A 1 84 ? -10.765 6.091 7.280 1.00 77.44 84 SER A N 1
ATOM 687 C CA . SER A 1 84 ? -10.028 7.355 7.267 1.00 77.44 84 SER A CA 1
ATOM 688 C C . SER A 1 84 ? -8.549 7.064 7.496 1.00 77.44 84 SER A C 1
ATOM 690 O O . SER A 1 84 ? -8.136 6.805 8.624 1.00 77.44 84 SER A O 1
ATOM 692 N N . TYR A 1 85 ? -7.745 7.058 6.433 1.00 74.31 85 TYR A N 1
ATOM 693 C CA . TYR A 1 85 ? -6.307 6.795 6.529 1.00 74.31 85 TYR A CA 1
ATOM 694 C C . TYR A 1 85 ? -5.606 7.911 7.305 1.00 74.31 85 TYR A C 1
ATOM 696 O O . TYR A 1 85 ? -5.640 9.073 6.917 1.00 74.31 85 TYR A O 1
ATOM 704 N N . VAL A 1 86 ? -4.974 7.543 8.417 1.00 67.50 86 VAL A N 1
ATOM 705 C CA . VAL A 1 86 ? -4.329 8.482 9.342 1.00 67.50 86 VAL A CA 1
ATOM 706 C C . VAL A 1 86 ? -2.838 8.585 9.043 1.00 67.50 86 VAL A C 1
ATOM 708 O O . VAL A 1 86 ? -2.258 9.667 9.102 1.00 67.50 86 VAL A O 1
ATOM 711 N N . LYS A 1 87 ? -2.196 7.445 8.752 1.00 76.38 87 LYS A N 1
ATOM 712 C CA . LYS A 1 87 ? -0.741 7.353 8.608 1.00 76.38 87 LYS A CA 1
ATOM 713 C C . LYS A 1 87 ? -0.318 6.089 7.863 1.00 76.38 87 LYS A C 1
ATOM 715 O O . LYS A 1 87 ? -0.998 5.068 7.903 1.00 76.38 87 LYS A O 1
ATOM 720 N N . GLY A 1 88 ? 0.854 6.138 7.240 1.00 76.50 88 GLY A N 1
ATOM 721 C CA . GLY A 1 88 ? 1.584 4.951 6.809 1.00 76.50 88 GLY A CA 1
ATOM 722 C C . GLY A 1 88 ? 2.806 4.693 7.660 1.00 76.50 88 GLY A C 1
ATOM 723 O O . GLY A 1 88 ? 3.582 5.610 7.916 1.00 76.50 88 GLY A O 1
ATOM 724 N N . GLU A 1 89 ? 3.017 3.441 8.040 1.00 79.62 89 GLU A N 1
ATOM 725 C CA . GLU A 1 89 ? 4.211 3.025 8.764 1.00 79.62 89 GLU A CA 1
ATOM 726 C C . GLU A 1 89 ? 4.909 1.883 8.037 1.00 79.62 89 GLU A C 1
ATOM 728 O O . GLU A 1 89 ? 4.278 0.938 7.565 1.00 79.62 89 GLU A O 1
ATOM 733 N N . VAL A 1 90 ? 6.237 1.964 7.965 1.00 77.88 90 VAL A N 1
ATOM 734 C CA . VAL A 1 90 ? 7.072 0.850 7.515 1.00 77.88 90 VAL A CA 1
ATOM 735 C C . VAL A 1 90 ? 7.638 0.176 8.753 1.00 77.88 90 VAL A C 1
ATOM 737 O O . VAL A 1 90 ? 8.391 0.785 9.509 1.00 77.88 90 VAL A O 1
ATOM 740 N N . LYS A 1 91 ? 7.251 -1.080 8.975 1.00 76.94 91 LYS A N 1
ATOM 741 C CA . LYS A 1 91 ? 7.729 -1.913 10.085 1.00 76.94 91 LYS A CA 1
ATOM 742 C C . LYS A 1 91 ? 8.284 -3.201 9.513 1.00 76.94 91 LYS A C 1
ATOM 744 O O . LYS A 1 91 ? 7.629 -3.833 8.687 1.00 76.94 91 LYS A O 1
ATOM 749 N N . GLU A 1 92 ? 9.494 -3.572 9.925 1.00 79.19 92 GLU A N 1
ATOM 750 C CA . GLU A 1 92 ? 10.167 -4.796 9.456 1.00 79.19 92 GLU A CA 1
ATOM 751 C C . GLU A 1 92 ? 10.250 -4.897 7.916 1.00 79.19 92 GLU A C 1
ATOM 753 O O . GLU A 1 92 ? 10.082 -5.973 7.340 1.00 79.19 92 GLU A O 1
ATOM 758 N N . GLY A 1 93 ? 10.418 -3.763 7.225 1.00 73.69 93 GLY A N 1
ATOM 759 C CA . GLY A 1 93 ? 10.442 -3.712 5.758 1.00 73.69 93 GLY A CA 1
ATOM 760 C C . GLY A 1 93 ? 9.089 -3.956 5.071 1.00 73.69 93 GLY A C 1
ATOM 761 O O . GLY A 1 93 ? 9.050 -4.157 3.861 1.00 73.69 93 GLY A O 1
ATOM 762 N N . LYS A 1 94 ? 7.973 -3.943 5.810 1.00 82.88 94 LYS A N 1
ATOM 763 C CA . LYS A 1 94 ? 6.607 -4.099 5.283 1.00 82.88 94 LYS A CA 1
ATOM 764 C C . LYS A 1 94 ? 5.816 -2.807 5.4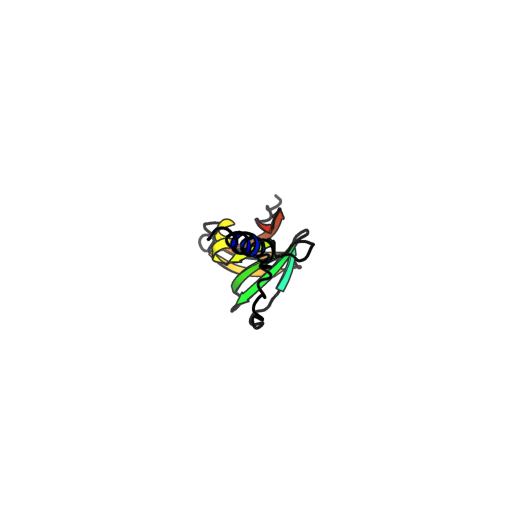94 1.00 82.88 94 LYS A C 1
ATOM 766 O O . LYS A 1 94 ? 5.968 -2.149 6.522 1.00 82.88 94 LYS A O 1
ATOM 771 N N . LEU A 1 95 ? 4.938 -2.475 4.549 1.00 84.31 95 LEU A N 1
ATOM 772 C CA . LEU A 1 95 ? 4.052 -1.314 4.636 1.00 84.31 95 LEU A CA 1
ATOM 773 C C . LEU A 1 95 ? 2.778 -1.683 5.388 1.00 84.31 95 LEU A C 1
ATOM 775 O O . LEU A 1 95 ? 2.070 -2.627 5.026 1.00 84.31 95 LEU A O 1
ATOM 779 N N . TYR A 1 96 ? 2.483 -0.889 6.406 1.00 85.69 96 TYR A N 1
ATOM 780 C CA . TYR A 1 96 ? 1.245 -0.908 7.158 1.00 85.69 96 TYR A CA 1
ATOM 781 C C . TYR A 1 96 ? 0.528 0.421 6.953 1.00 85.69 96 TYR A C 1
ATOM 783 O O . TYR A 1 96 ? 1.108 1.486 7.164 1.00 85.69 96 TYR A O 1
ATOM 791 N N . LEU A 1 97 ? -0.739 0.356 6.560 1.00 86.88 97 LEU A N 1
ATOM 792 C CA . LEU A 1 97 ? -1.615 1.520 6.566 1.00 86.88 97 LEU A CA 1
ATOM 793 C C . LEU A 1 97 ? -2.385 1.535 7.881 1.00 86.88 97 LEU A C 1
ATOM 795 O O . LEU A 1 97 ? -2.976 0.526 8.273 1.00 86.88 97 LEU A O 1
ATOM 799 N N . LEU A 1 98 ? -2.339 2.677 8.559 1.00 86.56 98 LEU A N 1
ATOM 800 C CA . LEU A 1 98 ? -3.114 2.954 9.754 1.00 86.56 98 LEU A CA 1
ATOM 801 C C . LEU A 1 98 ? -4.332 3.771 9.344 1.00 86.56 98 LEU A C 1
ATOM 803 O O . LEU A 1 98 ? -4.193 4.827 8.721 1.00 86.56 98 LEU A O 1
ATOM 807 N N . TYR A 1 99 ? -5.514 3.292 9.700 1.00 85.19 99 TYR A N 1
ATOM 808 C CA . TYR A 1 99 ? -6.768 3.975 9.424 1.00 85.19 99 TYR A CA 1
ATOM 809 C C . TYR A 1 99 ? -7.691 3.938 10.642 1.00 85.19 99 TYR A C 1
ATOM 811 O O . TYR A 1 99 ? -7.617 3.014 11.453 1.00 85.19 99 TYR A O 1
ATOM 819 N N . ASP A 1 100 ? -8.532 4.960 10.783 1.00 81.38 100 ASP A N 1
ATOM 820 C CA . ASP A 1 100 ? -9.596 4.973 11.784 1.00 81.38 100 ASP A CA 1
ATOM 821 C C . ASP A 1 100 ? -10.800 4.178 11.277 1.00 81.38 100 ASP A C 1
ATOM 823 O O . ASP A 1 100 ? -11.250 4.355 10.140 1.00 81.38 100 ASP A O 1
ATOM 827 N N . GLU A 1 101 ? -11.298 3.297 12.137 1.00 81.50 101 GLU A N 1
ATOM 828 C CA . GLU A 1 101 ? -12.527 2.547 11.948 1.00 81.50 101 GLU A CA 1
ATOM 829 C C . GLU A 1 101 ? -13.401 2.703 13.197 1.00 81.50 101 GLU A C 1
ATOM 831 O O . GLU A 1 101 ? -13.245 1.989 14.191 1.00 81.50 101 GLU A O 1
ATOM 836 N N . GLY A 1 102 ? -14.310 3.681 13.167 1.00 76.69 102 GLY A N 1
ATOM 837 C CA . GLY A 1 102 ? -15.269 3.910 14.250 1.00 76.69 102 GLY A CA 1
ATOM 838 C C . GLY A 1 102 ? -14.618 4.331 15.572 1.00 76.69 102 GLY A C 1
ATOM 839 O O . GLY A 1 102 ? -15.043 3.871 16.633 1.00 76.69 102 GLY A O 1
ATOM 840 N N . GLY A 1 103 ? -13.577 5.170 15.519 1.00 77.38 103 GLY A N 1
ATOM 841 C CA . GLY A 1 103 ? -12.848 5.666 16.690 1.00 77.38 103 GLY A CA 1
ATOM 842 C C . GLY A 1 103 ? -11.750 4.727 17.197 1.00 77.38 103 GLY A C 1
ATOM 843 O O . GLY A 1 103 ? -11.205 4.942 18.283 1.00 77.38 103 GLY A O 1
ATOM 844 N N . LYS A 1 104 ? -11.430 3.666 16.446 1.00 82.25 104 LYS A N 1
ATOM 845 C CA . LYS A 1 104 ? -10.294 2.777 16.710 1.00 82.25 104 LYS A CA 1
ATOM 846 C C . LYS A 1 104 ? -9.284 2.879 15.577 1.00 82.25 104 LYS A C 1
ATOM 848 O O . LYS A 1 104 ? -9.627 2.677 14.416 1.00 82.25 104 LYS A O 1
ATOM 853 N N . VAL A 1 105 ? -8.020 3.105 15.928 1.00 83.81 105 VAL A N 1
ATOM 854 C CA . VAL A 1 105 ? -6.911 3.068 14.968 1.00 83.81 105 VAL A CA 1
ATOM 855 C C . VAL A 1 105 ? -6.546 1.614 14.683 1.00 83.81 105 VAL A C 1
ATOM 857 O O . VAL A 1 105 ? -6.017 0.910 15.545 1.00 83.81 105 VAL A O 1
ATOM 860 N N . VAL A 1 106 ? -6.823 1.169 13.461 1.00 85.12 106 VAL A N 1
ATOM 861 C CA . VAL A 1 106 ? -6.491 -0.163 12.952 1.00 85.12 106 VAL A CA 1
ATOM 862 C C . VAL A 1 106 ? -5.235 -0.062 12.090 1.00 85.12 106 VAL A C 1
ATOM 864 O O . VAL A 1 106 ? -5.101 0.848 11.279 1.00 85.12 106 VAL A O 1
ATOM 867 N N . SER A 1 107 ? -4.303 -1.004 12.247 1.00 86.50 107 SER A N 1
ATOM 868 C CA . SER A 1 107 ? -3.096 -1.103 11.420 1.00 86.50 107 SER A CA 1
ATOM 869 C C . SER A 1 107 ? -3.138 -2.390 10.606 1.00 86.50 107 SER A C 1
ATOM 871 O O . SER A 1 107 ? -3.113 -3.479 11.179 1.00 86.50 107 SER A O 1
ATOM 873 N N . LYS A 1 108 ? -3.192 -2.283 9.272 1.00 86.81 108 LYS A N 1
ATOM 874 C CA . LYS A 1 108 ? -3.186 -3.451 8.378 1.00 86.81 108 LYS A CA 1
ATOM 875 C C . LYS A 1 108 ? -2.033 -3.409 7.399 1.00 86.81 108 LYS A C 1
ATOM 877 O O . LYS A 1 108 ? -1.725 -2.380 6.798 1.00 86.81 108 LYS A O 1
ATOM 882 N N . ARG A 1 109 ? -1.416 -4.576 7.215 1.00 86.56 109 ARG A N 1
ATOM 883 C CA . ARG A 1 109 ? -0.362 -4.772 6.225 1.00 86.56 109 ARG A CA 1
ATOM 884 C C . ARG A 1 109 ? -0.950 -4.708 4.821 1.00 86.56 109 ARG A C 1
ATOM 886 O O . ARG A 1 109 ? -1.938 -5.383 4.534 1.00 86.56 109 ARG A O 1
ATOM 893 N N . VAL A 1 110 ? -0.273 -3.984 3.941 1.00 86.81 110 VAL A N 1
ATOM 894 C CA . VAL A 1 110 ? -0.611 -3.910 2.520 1.00 86.81 110 VAL A CA 1
ATOM 895 C C . VAL A 1 110 ? 0.336 -4.776 1.702 1.00 86.81 110 VAL A C 1
ATOM 897 O O . VAL A 1 110 ? 1.538 -4.855 1.971 1.00 86.81 110 VAL A O 1
ATOM 900 N N . VAL A 1 111 ? -0.222 -5.434 0.693 1.00 86.50 111 VAL A N 1
ATOM 901 C CA . VAL A 1 111 ? 0.509 -6.214 -0.299 1.00 86.50 111 VAL A CA 1
ATOM 902 C C . VAL A 1 111 ? 0.132 -5.782 -1.707 1.00 86.50 111 VAL A C 1
ATOM 904 O O . VAL A 1 111 ? -0.990 -5.342 -1.961 1.00 86.50 111 VAL A O 1
ATOM 907 N N . VAL A 1 112 ? 1.090 -5.913 -2.621 1.00 85.31 112 VAL A N 1
ATOM 908 C CA . VAL A 1 112 ? 0.890 -5.629 -4.041 1.00 85.31 112 VAL A CA 1
ATOM 909 C C . VAL A 1 112 ? 0.590 -6.937 -4.763 1.00 85.31 112 VAL A C 1
ATOM 911 O O . VAL A 1 112 ? 1.386 -7.874 -4.734 1.00 85.31 112 VAL A O 1
ATOM 914 N N . GLY A 1 113 ? -0.571 -6.989 -5.403 1.00 80.44 113 GLY A N 1
ATOM 915 C CA . GLY A 1 113 ? -1.016 -8.056 -6.287 1.00 80.44 113 GLY A CA 1
ATOM 916 C C . GLY A 1 113 ? -0.596 -7.840 -7.743 1.00 80.44 113 GLY A C 1
ATOM 917 O O . GLY A 1 113 ? 0.308 -7.066 -8.062 1.00 80.44 113 GLY A O 1
ATOM 918 N N . ALA A 1 114 ? -1.261 -8.551 -8.653 1.00 78.12 114 ALA A N 1
ATOM 919 C CA . ALA A 1 114 ? -0.984 -8.451 -10.081 1.00 78.12 114 ALA A CA 1
ATOM 920 C C . ALA A 1 114 ? -1.231 -7.023 -10.602 1.00 78.12 114 ALA A C 1
ATOM 922 O O . ALA A 1 114 ? -2.165 -6.347 -10.173 1.00 78.12 114 ALA A O 1
ATOM 923 N N . ARG A 1 115 ? -0.402 -6.573 -11.555 1.00 79.50 115 ARG A N 1
ATOM 924 C CA . ARG A 1 115 ? -0.523 -5.247 -12.199 1.00 79.50 115 ARG A CA 1
ATOM 925 C C . ARG A 1 115 ? -0.510 -4.068 -11.212 1.00 79.50 115 ARG A C 1
ATOM 927 O O . ARG A 1 115 ? -1.132 -3.039 -11.457 1.00 79.50 115 ARG A O 1
ATOM 934 N N . GLY A 1 116 ? 0.162 -4.232 -10.075 1.00 78.44 116 GLY A N 1
ATOM 935 C CA . GLY A 1 116 ? 0.312 -3.171 -9.085 1.00 78.44 116 GLY A CA 1
ATOM 936 C C . GLY A 1 116 ? -0.914 -2.929 -8.201 1.00 78.44 116 GLY A C 1
ATOM 937 O O . GLY A 1 116 ? -0.968 -1.903 -7.530 1.00 78.44 116 GLY A O 1
ATOM 938 N N . SER A 1 117 ? -1.900 -3.837 -8.174 1.00 85.50 117 SER A N 1
ATOM 939 C CA . SER A 1 117 ? -3.085 -3.680 -7.324 1.00 85.50 117 SER A CA 1
ATOM 940 C C . SER A 1 117 ? -2.732 -3.782 -5.836 1.00 85.50 117 SER A C 1
ATOM 942 O O . SER A 1 117 ? -2.238 -4.819 -5.398 1.00 85.50 117 SER A O 1
ATOM 944 N N . LEU A 1 118 ? -3.025 -2.768 -5.031 1.00 87.31 118 LEU A N 1
ATOM 945 C CA . LEU A 1 118 ? -2.907 -2.866 -3.575 1.00 87.31 118 LEU A CA 1
ATOM 946 C C . LEU A 1 118 ? -4.059 -3.695 -2.988 1.00 87.31 118 LEU A C 1
ATOM 948 O O . LEU A 1 118 ? -5.184 -3.662 -3.475 1.00 87.31 118 LEU A O 1
ATOM 952 N N . SER A 1 119 ? -3.767 -4.460 -1.940 1.00 86.50 119 SER A N 1
ATOM 953 C CA . SER A 1 119 ? -4.758 -5.198 -1.150 1.00 86.50 119 SER A CA 1
ATOM 954 C C . SER A 1 119 ? -4.267 -5.363 0.285 1.00 86.50 119 SER A C 1
ATOM 956 O O . SER A 1 119 ? -3.061 -5.350 0.545 1.00 86.50 119 SER A O 1
ATOM 958 N N . PHE A 1 120 ? -5.188 -5.513 1.237 1.00 87.69 120 PHE A N 1
ATOM 959 C CA . PHE A 1 120 ? -4.808 -5.875 2.598 1.00 87.69 120 PHE A CA 1
ATOM 960 C C . PHE A 1 120 ? -4.444 -7.352 2.677 1.00 87.69 120 PHE A C 1
ATOM 962 O O . PHE A 1 120 ? -5.138 -8.210 2.132 1.00 87.69 120 PHE A O 1
ATOM 969 N N . MET A 1 121 ? -3.357 -7.650 3.384 1.00 83.94 121 MET A N 1
ATOM 970 C CA . MET A 1 121 ? -2.997 -9.031 3.670 1.00 83.94 121 MET A CA 1
ATOM 971 C C . MET A 1 121 ? -4.083 -9.651 4.564 1.00 83.94 121 MET A C 1
ATOM 973 O O . MET A 1 121 ? -4.370 -9.080 5.619 1.00 83.94 121 MET A O 1
ATOM 977 N N . PRO A 1 122 ? -4.673 -10.801 4.192 1.00 76.62 122 PRO A N 1
ATOM 978 C CA . PRO A 1 122 ? -5.629 -11.481 5.054 1.00 76.62 122 PRO A CA 1
ATOM 979 C C . PRO A 1 122 ? -4.958 -11.900 6.367 1.00 76.62 122 PRO A C 1
ATOM 981 O O . PRO A 1 122 ? -3.834 -12.413 6.370 1.00 76.62 122 PRO A O 1
ATOM 984 N N . GLU A 1 123 ? -5.649 -11.680 7.484 1.00 73.00 123 GLU A N 1
ATOM 985 C CA . GLU A 1 123 ? -5.214 -12.154 8.797 1.00 73.00 123 GLU A CA 1
ATOM 986 C C . GLU A 1 123 ? -5.253 -13.688 8.805 1.00 73.00 123 GLU A C 1
ATOM 988 O O . GLU A 1 123 ? -6.268 -14.300 8.463 1.00 73.00 123 GLU A O 1
ATOM 993 N N . ARG A 1 124 ? -4.129 -14.331 9.149 1.00 61.03 124 ARG A N 1
ATOM 994 C CA . ARG A 1 124 ? -4.115 -15.781 9.373 1.00 61.03 124 ARG A CA 1
ATOM 995 C C . ARG A 1 124 ? -4.818 -16.041 10.708 1.00 61.03 124 ARG A C 1
ATOM 997 O O . ARG A 1 124 ? -4.318 -15.586 11.733 1.00 61.03 124 ARG A O 1
ATOM 1004 N N . LYS A 1 125 ? -5.977 -16.706 10.660 1.00 47.88 125 LYS A N 1
ATOM 1005 C CA . LYS A 1 125 ? -6.629 -17.302 11.835 1.00 47.88 125 LYS A CA 1
ATOM 1006 C C . LYS A 1 125 ? -5.807 -18.464 12.377 1.00 47.88 125 LYS A C 1
ATOM 1008 O O . LYS A 1 125 ? -5.166 -19.148 11.546 1.00 47.88 125 LYS A O 1
#

Secondary structure (DSSP, 8-state):
--SSSSSHHHHGGGGSSS---------------S--EEEEETTEEEEEEEETTEEEEEEEE-TTS-EEEEEETGGGGGT-TT-EEEEEEEETTEEEEEEEETTEEEEEEEEE-GGG-EEEPPP--

Foldseek 3Di:
DPDPPVVVVVVVVVVPPDPPPVPPPPPPPPDPPAPFDWFDFPQKIWTFGDDPQATQKIWIAGNVRDTQDIDGPCNCCVQPVQWDFDHWDQDPRWIWTWTDDPNDTDTFTWHADPSRDIYTDDDDD

Radius of gyration: 23.3 Å; chains: 1; bounding box: 28×40×84 Å

pLDDT: mean 71.35, std 16.91, range [35.66, 90.25]

Sequence (125 aa):
MKGLMIVFSLLCIWIGSGLYTDYQRESLPFELMGEDTSIKSGYNDIHIFRENNQITKLEVFDQTRERVKVYQIDDLKELYPSASYVKGEVKEGKLYLLYDEGGKVVSKRVVVGARGSLSFMPERK